Protein 7WWR (pdb70)

Sequence (72 aa):
PGPGPGKPGANGLSSSGERGPGPGPGPGPGPGKPGANGLSSGERGPGPGPGPGPGPGKPGANGLSGERGPGPGPG

Foldseek 3Di:
DDDDDDDDDDDDDDDDDDDDDDDD/DDDDDDDDDDDDDDDDDDDDDDDD/DDDDDDDDDDDDDDDDDDDDDDDD

Secondary structure (DSSP, 8-state):
---------PPPPPPPP-------/------PPPPPPPPP---------/------PPPPPPPPPPPP------

Organism: Homo sapiens (NCBI:txid9606)

B-factor: mean 10.16, std 7.44, range [2.16, 57.94]

Solvent-accessible surface area: 6053 Å² total

GO terms:
  GO:0005515 protein binding (F, IPI)
  GO:0048407 platelet-derived growth factor binding (F, IDA)
  GO:0005576 extracellular region (C, TAS)
  GO:0005788 endoplasmic reticulum lumen (C, TAS)
  GO:0031012 extracellular matrix (C, TAS)
  GO:0005576 extracellular region (C, HDA)
  GO:0031012 extracellular matrix (C, HDA)
  GO:0030020 extracellular matrix structural constituent conferring tensile strength (F, HDA)
  GO:0005586 collagen type III trimer (C, IDA)
  GO:0002020 protease binding (F, IPI)
  GO:0005576 extracellular region (C, IDA)
  GO:0042060 wound healing (P, IDA)
  GO:0009314 response to radiation (P, IDA)
  GO:0018149 peptide cross-linking (P, IDA)
  GO:0034097 response to cytokine (P, IDA)
  GO:0007160 cell-matrix adhesion (P, IDA)
  GO:0007179 transforming growth factor beta receptor signaling pathway (P, IDA)
  GO:0005178 integrin binding (F, IMP)
  GO:0005201 extracellular matrix structural constituent (F, IMP)
  GO:0031012 extracellular matrix (C, IMP)

Structure (mmCIF, N/CA/C/O backbone):
data_7WWR
#
_entry.id   7WWR
#
_cell.length_a   23.809
_cell.length_b   21.325
_cell.length_c   57.636
_cell.angle_alpha   90.000
_cell.angle_beta   93.651
_cell.angle_gamma   90.000
#
_symmetry.space_group_name_H-M   'P 1 21 1'
#
loop_
_entity.id
_entity.type
_entity.pdbx_description
1 polymer 'Collagen alpha-1(III) chain'
2 water water
#
loop_
_atom_site.group_PDB
_atom_site.id
_atom_site.type_symbol
_atom_site.label_atom_id
_atom_site.label_alt_id
_atom_site.label_comp_id
_atom_site.label_asym_id
_atom_site.label_entity_id
_atom_site.label_seq_id
_atom_site.pdbx_PDB_ins_code
_atom_site.Cartn_x
_atom_site.Cartn_y
_atom_site.Cartn_z
_atom_site.occupancy
_atom_site.B_iso_or_equiv
_atom_site.auth_seq_id
_atom_site.auth_comp_id
_atom_site.auth_asym_id
_a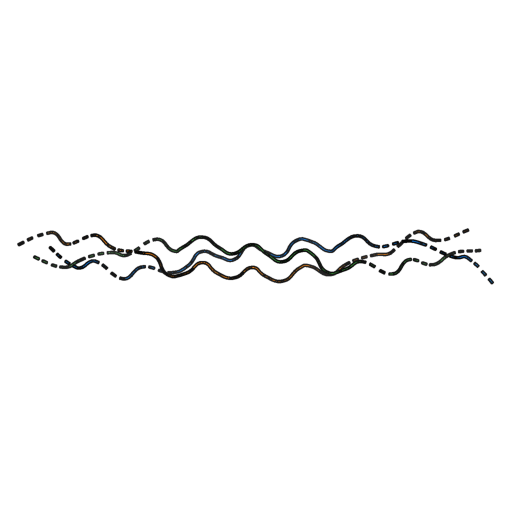tom_site.auth_atom_id
_atom_site.pdbx_PDB_model_num
ATOM 1 N N . PRO A 1 1 ? 24.637 4.745 -2.151 1.000 18.570 1 PRO A N 1
ATOM 2 C CA . PRO A 1 1 ? 24.021 4.279 -3.407 1.000 15.107 1 PRO A CA 1
ATOM 3 C C . PRO A 1 1 ? 22.584 4.756 -3.413 1.000 12.283 1 PRO A C 1
ATOM 4 O O . PRO A 1 1 ? 22.009 5.067 -2.381 1.000 13.329 1 PRO A O 1
ATOM 16 N N . GLY A 1 3 ? 18.551 5.080 -3.353 1.000 11.716 3 GLY A N 1
ATOM 17 C CA . GLY A 1 3 ? 17.504 4.288 -2.728 1.000 12.137 3 GLY A CA 1
ATOM 18 C C . GLY A 1 3 ? 16.706 3.521 -3.768 1.000 10.389 3 GLY A C 1
ATOM 19 O O . GLY A 1 3 ? 16.785 3.845 -4.942 1.000 11.628 3 GLY A O 1
ATOM 20 N N . PRO A 1 4 ? 15.916 2.490 -3.364 1.000 11.027 4 PRO A N 1
ATOM 21 C CA .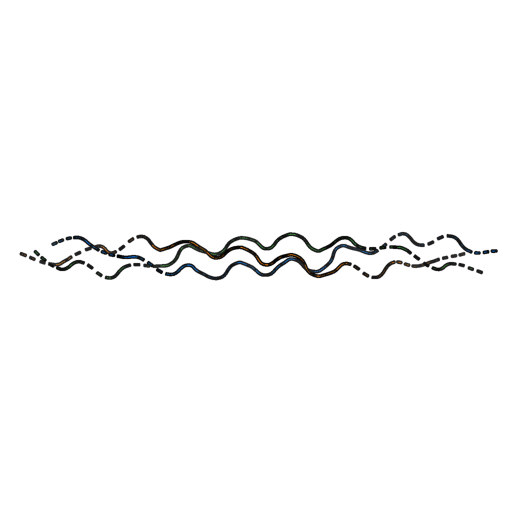 PRO A 1 4 ? 15.175 1.714 -4.351 1.000 10.955 4 PRO A CA 1
ATOM 22 C C . PRO A 1 4 ? 14.121 2.530 -5.067 1.000 9.196 4 PRO A C 1
ATOM 23 O O . PRO A 1 4 ? 13.581 3.515 -4.541 1.000 11.902 4 PRO A O 1
ATOM 35 N N . GLY A 1 6 ? 10.529 3.633 -6.540 1.000 8.776 6 GLY A N 1
ATOM 36 C CA . GLY A 1 6 ? 9.157 3.385 -6.167 1.000 10.116 6 GLY A CA 1
ATOM 37 C C . GLY A 1 6 ? 8.467 2.411 -7.125 1.000 8.735 6 GLY A C 1
ATOM 38 O O . GLY A 1 6 ? 9.022 1.904 -8.095 1.000 9.383 6 GLY A O 1
ATOM 39 N N . PRO A 1 7 ? 7.220 2.060 -6.831 1.000 9.409 7 PRO A N 1
ATOM 40 C CA . PRO A 1 7 ? 6.413 1.236 -7.729 1.000 10.096 7 PRO A CA 1
ATOM 41 C C . PRO A 1 7 ? 6.067 1.947 -9.045 1.000 7.980 7 PRO A C 1
ATOM 42 O O . PRO A 1 7 ? 6.200 3.178 -9.163 1.000 7.121 7 PRO A O 1
ATOM 54 N N . GLY A 1 9 ? 4.009 3.863 -11.972 1.000 7.423 9 GLY A N 1
ATOM 55 C CA . GLY A 1 9 ? 2.872 4.737 -12.021 1.000 7.905 9 GLY A CA 1
ATOM 56 C C . GLY A 1 9 ? 1.586 4.013 -12.408 1.000 7.890 9 GLY A C 1
ATOM 57 O O . GLY A 1 9 ? 1.618 2.806 -12.773 1.000 7.982 9 GLY A O 1
ATOM 58 N N . LYS A 1 10 ? 0.476 4.699 -12.227 1.000 7.427 10 LYS A N 1
ATOM 59 C CA . LYS A 1 10 ? -0.820 4.123 -12.588 1.000 6.685 10 LYS A CA 1
ATOM 60 C C . LYS A 1 10 ? -1.025 4.215 -14.098 1.000 6.039 10 LYS A C 1
ATOM 61 O O . LYS A 1 10 ? -0.357 4.993 -14.776 1.000 6.003 10 LYS A O 1
ATOM 67 N N . PRO A 1 11 ? -2.031 3.509 -14.629 1.000 5.382 11 PRO A N 1
ATOM 68 C CA . PRO A 1 11 ? -2.340 3.650 -16.058 1.000 4.524 11 PRO A CA 1
ATOM 69 C C . PRO A 1 11 ? -2.754 5.071 -16.418 1.000 4.591 11 PRO A C 1
ATOM 70 O O . PRO A 1 11 ? -3.326 5.792 -15.603 1.000 5.278 11 PRO A O 1
ATOM 74 N N . GLY A 1 12 ? -2.550 5.409 -17.673 1.000 4.461 12 GLY A N 1
ATOM 75 C CA . GLY A 1 12 ? -3.028 6.688 -18.232 1.000 5.098 12 GLY A CA 1
ATOM 76 C C . GLY A 1 12 ? -4.546 6.767 -18.333 1.000 4.645 12 GLY A C 1
ATOM 77 O O . GLY A 1 12 ? -5.278 5.864 -17.954 1.000 5.286 12 GLY A O 1
ATOM 78 N N . ALA A 1 13 ? -4.979 7.929 -18.722 1.000 4.730 13 ALA A N 1
ATOM 79 C CA . ALA A 1 13 ? -6.433 8.188 -18.891 1.000 4.999 13 ALA A CA 1
ATOM 80 C C . ALA A 1 13 ? -7.042 7.200 -19.898 1.000 3.765 13 ALA A C 1
ATOM 81 O O . ALA A 1 13 ? -6.411 6.844 -20.875 1.000 3.885 13 ALA A O 1
ATOM 83 N N . ASN A 1 14 ? -8.238 6.788 -19.639 1.000 3.951 14 ASN A N 1
ATOM 84 C CA . ASN A 1 14 ? -9.004 6.007 -20.643 1.000 3.964 14 ASN A CA 1
ATOM 85 C C . ASN A 1 14 ? -9.049 6.762 -21.972 1.000 3.500 14 ASN A C 1
ATOM 86 O O . ASN A 1 14 ? -9.192 7.970 -21.977 1.000 3.974 14 ASN A O 1
ATOM 91 N N . GLY A 1 15 ? -8.933 6.004 -23.029 1.000 3.093 15 GLY A N 1
ATOM 92 C CA . GLY A 1 15 ? -9.119 6.591 -24.369 1.000 2.673 15 GLY A CA 1
ATOM 93 C C . GLY A 1 15 ? -10.493 7.237 -24.579 1.000 2.864 15 GLY A C 1
ATOM 94 O O . GLY A 1 15 ? -11.483 6.840 -23.912 1.000 3.319 15 GLY A O 1
ATOM 95 N N . LEU A 1 16 ? -10.572 8.151 -25.521 1.000 2.529 16 LEU A N 1
ATOM 96 C CA . LEU A 1 16 ? -11.872 8.729 -25.912 1.000 2.933 16 LEU A CA 1
ATOM 97 C C . LEU A 1 16 ? -12.775 7.613 -26.394 1.000 2.689 16 LEU A C 1
ATOM 98 O O . LEU A 1 16 ? -12.325 6.686 -27.098 1.000 3.068 16 LEU A O 1
ATOM 103 N N . SER A 1 17 ? -14.065 7.802 -26.166 1.000 3.155 17 SER A N 1
ATOM 104 C CA A SER A 1 17 ? -15.142 7.046 -26.864 0.480 3.159 17 SER A CA 1
ATOM 105 C CA B SER A 1 17 ? -15.016 6.906 -26.861 0.220 3.226 17 SER A CA 1
ATOM 106 C CA C SER A 1 17 ? -15.065 6.954 -26.857 0.300 3.533 17 SER A CA 1
ATOM 107 C C . SER A 1 17 ? -15.033 7.265 -28.361 1.000 2.997 17 SER A C 1
ATOM 108 O O . SER A 1 17 ? -14.788 8.425 -28.753 1.000 3.228 17 SER A O 1
ATOM 115 N N . GLY A 1 18 ? -15.302 6.259 -29.159 1.000 3.351 18 GLY A N 1
ATOM 116 C CA . GLY A 1 18 ? -15.566 6.538 -30.572 1.000 3.405 18 GLY A C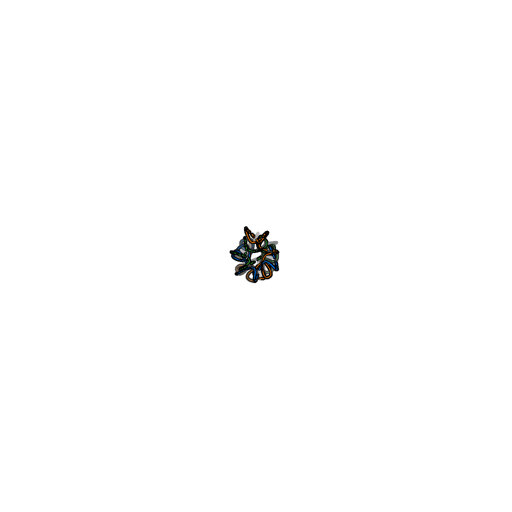A 1
ATOM 117 C C . GLY A 1 18 ? -16.754 7.512 -30.737 1.000 3.271 18 GLY A C 1
ATOM 118 O O . GLY A 1 18 ? -17.661 7.517 -29.887 1.000 3.880 18 GLY A O 1
ATOM 1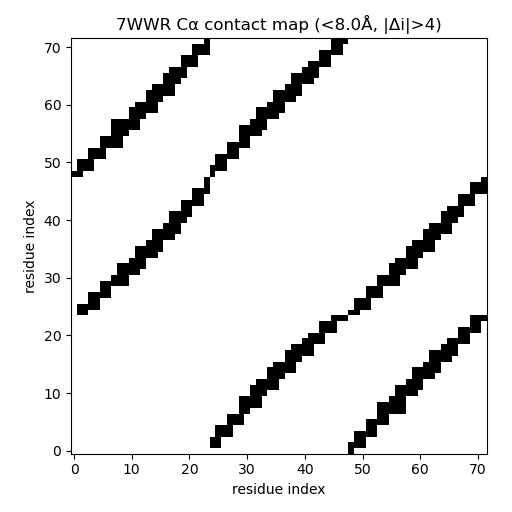19 N N . GLU A 1 19 ? -16.747 8.305 -31.782 1.000 3.195 19 GLU A N 1
ATOM 120 C CA . GLU A 1 19 ? -17.898 9.137 -32.177 1.000 3.406 19 GLU A CA 1
ATOM 121 C C . GLU A 1 19 ? -18.996 8.292 -32.815 1.000 3.667 19 GLU A C 1
ATOM 122 O O . GLU A 1 19 ? -18.807 7.118 -33.113 1.000 3.722 19 GLU A O 1
ATOM 128 N N . ARG A 1 20 ? -20.135 8.919 -32.973 1.000 3.772 20 ARG A N 1
ATOM 129 C CA . ARG A 1 20 ? -21.288 8.232 -33.591 1.000 3.936 20 ARG A CA 1
ATOM 130 C C . ARG A 1 20 ? -21.013 7.997 -35.083 1.000 3.520 20 ARG A C 1
ATOM 131 O O . ARG A 1 20 ? -20.354 8.799 -35.729 1.000 3.852 20 ARG A O 1
ATOM 139 N N . GLY A 1 21 ? -21.602 6.918 -35.601 1.000 3.307 21 GLY A N 1
ATOM 140 C CA . GLY A 1 21 ? -21.507 6.645 -37.030 1.000 4.016 21 GLY A CA 1
ATOM 141 C C . GLY A 1 21 ? -22.385 7.580 -37.852 1.000 4.808 21 GLY A C 1
ATOM 142 O O . GLY A 1 21 ? -23.193 8.377 -37.361 1.000 4.720 21 GLY A O 1
ATOM 143 N N . PRO A 1 22 ? -22.244 7.447 -39.179 1.000 6.052 22 PRO A N 1
ATOM 144 C CA . PRO A 1 22 ? -22.994 8.280 -40.133 1.000 7.152 22 PRO A CA 1
ATOM 145 C C . PRO A 1 22 ? -24.422 7.797 -40.349 1.000 7.392 22 PRO A C 1
ATOM 146 O O . PRO A 1 22 ? -24.750 6.656 -40.031 1.000 6.580 22 PRO A O 1
ATOM 158 N N . GLY A 1 24 ? -27.826 6.308 -41.951 1.000 5.150 24 GLY A N 1
ATOM 159 C CA . GLY A 1 24 ? -28.109 5.210 -42.847 1.000 7.120 24 GLY A CA 1
ATOM 160 C C . GLY A 1 24 ? -28.539 5.640 -44.237 1.000 8.178 24 GLY A C 1
ATOM 161 O O . GLY A 1 24 ? -28.822 6.802 -44.444 1.000 8.632 24 GLY A O 1
ATOM 162 N N . PRO A 1 25 ? -28.654 4.657 -45.170 1.000 11.791 25 PRO A N 1
ATOM 163 C CA . PRO A 1 25 ? -29.145 4.936 -46.523 1.000 12.321 25 PRO A CA 1
ATOM 164 C C . PRO A 1 25 ? -30.649 5.249 -46.492 1.000 12.126 25 PRO A C 1
ATOM 165 O O . PRO A 1 25 ? -31.357 4.868 -45.547 1.000 8.968 25 PRO A O 1
ATOM 177 N N . GLY A 1 27 ? -34.583 4.592 -47.160 1.000 8.090 27 GLY A N 1
ATOM 178 C CA . GLY A 1 27 ? -35.349 3.365 -47.216 1.000 8.296 27 GLY A CA 1
ATOM 179 C C . GLY A 1 27 ? -35.756 2.975 -48.627 1.000 9.355 27 GLY A C 1
ATOM 180 O O . GLY A 1 27 ? -35.510 3.659 -49.618 1.000 9.880 27 GLY A O 1
ATOM 181 N N . PRO A 1 28 ? -36.433 1.824 -48.729 1.000 9.299 28 PRO A N 1
ATOM 182 C CA . PRO A 1 28 ? -36.905 1.371 -5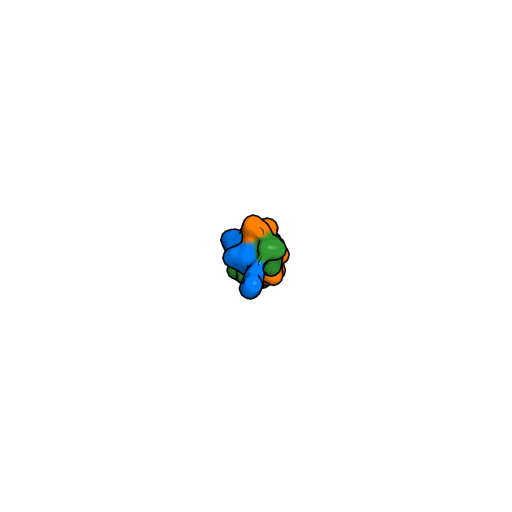0.029 1.000 9.885 28 PRO A CA 1
ATOM 183 C C . PRO A 1 28 ? -38.180 2.089 -50.390 1.000 10.565 28 PRO A C 1
ATOM 184 O O . PRO A 1 28 ? -38.770 2.821 -49.582 1.000 9.661 28 PRO A O 1
ATOM 196 N N . GLY A 1 30 ? -42.043 2.972 -51.216 1.000 10.403 30 GLY A N 1
ATOM 197 C CA . GLY A 1 30 ? -43.258 2.759 -50.447 1.000 12.276 30 GLY A CA 1
ATOM 198 C C . GLY A 1 30 ? -44.230 1.786 -51.088 1.000 13.324 30 GLY A C 1
ATOM 199 O O . GLY A 1 30 ? -45.312 1.564 -50.468 1.000 14.660 30 GLY A O 1
ATOM 201 N N . PRO B 1 1 ? 15.361 6.235 1.206 1.000 14.996 1 PRO B N 1
ATOM 202 C CA . PRO B 1 1 ? 14.330 5.185 1.340 1.000 16.471 1 PRO B CA 1
ATOM 203 C C . PRO B 1 1 ? 13.756 4.927 -0.054 1.000 13.657 1 PRO B C 1
ATOM 204 O O . PRO B 1 1 ? 14.221 5.544 -1.000 1.000 12.810 1 PRO B O 1
ATOM 216 N N . GLY B 1 3 ? 11.632 5.249 -3.398 1.000 11.803 3 GLY B N 1
ATOM 217 C CA . GLY B 1 3 ? 11.039 6.436 -3.976 1.000 12.001 3 GLY B CA 1
ATOM 218 C C . GLY B 1 3 ? 9.530 6.322 -4.161 1.000 10.544 3 GLY B C 1
ATOM 219 O O . GLY B 1 3 ? 8.868 5.339 -3.822 1.000 11.275 3 GLY B O 1
ATOM 220 N N . PRO B 1 4 ? 8.961 7.410 -4.681 1.000 10.412 4 PRO B N 1
ATOM 221 C CA . PRO B 1 4 ? 7.509 7.474 -4.776 1.000 10.492 4 PRO B CA 1
ATOM 222 C C . PRO B 1 4 ? 7.047 6.751 -6.048 1.000 10.133 4 PRO B C 1
ATOM 223 O O . PRO B 1 4 ? 7.903 6.336 -6.838 1.000 10.405 4 PRO B O 1
ATOM 235 N N . GLY B 1 6 ? 5.862 6.009 -9.774 1.000 8.532 6 GLY B N 1
ATOM 236 C CA . GLY B 1 6 ? 6.140 6.665 -11.050 1.000 7.371 6 GLY B CA 1
ATOM 237 C C . GLY B 1 6 ? 5.002 7.568 -11.558 1.000 6.526 6 GLY B C 1
ATOM 238 O O . GLY B 1 6 ? 3.858 7.613 -11.040 1.000 7.203 6 GLY B O 1
ATOM 239 N N . PRO B 1 7 ? 5.295 8.365 -12.611 1.000 7.613 7 PRO B N 1
ATOM 240 C CA . PRO B 1 7 ? 4.302 9.258 -13.216 1.000 7.921 7 PRO B CA 1
ATOM 241 C C . PRO B 1 7 ? 3.242 8.408 -13.934 1.000 6.893 7 PRO B C 1
ATOM 242 O O . PRO B 1 7 ? 3.451 7.216 -14.248 1.000 6.508 7 PRO B O 1
ATOM 254 N N . GLY B 1 9 ? 0.741 6.870 -16.759 1.000 6.528 9 GLY B N 1
ATOM 255 C CA . GLY B 1 9 ? 1.020 6.539 -18.166 1.000 6.475 9 GLY B CA 1
ATOM 256 C C . GLY B 1 9 ? 0.309 7.456 -19.181 1.000 5.644 9 GLY B C 1
ATOM 257 O O . GLY B 1 9 ? -0.479 8.355 -18.810 1.000 5.555 9 GLY B O 1
ATOM 258 N N . LYS B 1 10 ? 0.611 7.268 -20.460 1.000 4.997 10 LYS B N 1
ATOM 259 C CA . LYS B 1 10 ? 0.044 8.118 -21.522 1.000 4.513 10 LYS B CA 1
ATOM 260 C C . LYS B 1 10 ? -1.431 7.813 -21.688 1.000 3.974 10 LYS B C 1
ATOM 261 O O . LYS B 1 10 ? -1.941 6.729 -21.332 1.000 3.927 10 LYS B O 1
ATOM 267 N N . PRO B 1 11 ? -2.187 8.770 -22.275 1.000 3.969 11 PRO B N 1
ATOM 268 C CA . PRO B 1 11 ? -3.581 8.489 -22.560 1.000 3.808 11 PRO B CA 1
ATOM 269 C C . PRO B 1 11 ? -3.739 7.280 -23.511 1.000 3.096 11 PRO B C 1
ATOM 270 O O . PRO B 1 11 ? -2.967 7.026 -24.393 1.000 3.529 11 PRO B O 1
ATOM 274 N N . GLY B 1 12 ? -4.838 6.610 -23.303 1.000 3.301 12 GLY B N 1
ATOM 275 C CA . GLY B 1 12 ? -5.254 5.450 -24.113 1.000 3.234 12 GLY B CA 1
ATOM 276 C C . GLY B 1 12 ? -5.655 5.844 -25.546 1.000 3.279 12 GLY B C 1
ATOM 277 O O . GLY B 1 12 ? -5.805 7.027 -25.897 1.000 2.904 12 GLY B O 1
ATOM 278 N N . ALA B 1 13 ? -5.675 4.834 -26.382 1.000 2.978 13 ALA B N 1
ATOM 279 C CA . ALA B 1 13 ? -6.030 4.981 -27.815 1.000 2.931 13 ALA B CA 1
ATOM 280 C C . ALA B 1 13 ? -7.486 5.402 -27.978 1.000 2.597 13 ALA B C 1
ATOM 281 O O . ALA B 1 13 ? -8.389 4.977 -27.219 1.000 2.760 13 ALA B O 1
ATOM 283 N N . ASN B 1 14 ? -7.728 6.195 -29.008 1.000 2.349 14 ASN B N 1
ATOM 284 C CA . ASN B 1 14 ? -9.113 6.568 -29.379 1.000 2.158 14 ASN B CA 1
ATOM 285 C C . ASN B 1 14 ? -9.947 5.340 -29.718 1.000 2.624 14 ASN B C 1
ATOM 286 O O . ASN B 1 14 ? -9.550 4.498 -30.502 1.000 3.631 14 ASN B O 1
ATOM 291 N N . GLY B 1 15 ? -11.156 5.340 -29.185 1.000 2.530 15 GLY B N 1
ATOM 292 C CA . GLY B 1 15 ? -12.151 4.361 -29.604 1.000 2.245 15 GLY B CA 1
ATOM 293 C C . GLY B 1 15 ? -12.545 4.535 -31.048 1.000 2.646 15 GLY B C 1
ATOM 294 O O . GLY B 1 15 ? -12.484 5.660 -31.578 1.000 3.361 15 GLY B O 1
ATOM 295 N N . LEU B 1 16 ? -12.996 3.422 -31.640 1.000 2.530 16 LEU B N 1
ATOM 296 C CA . LEU B 1 16 ? -13.408 3.428 -33.039 1.000 2.646 16 LEU B CA 1
ATOM 297 C C . LEU B 1 16 ? -14.814 4.011 -33.181 1.000 2.794 16 LEU B C 1
ATOM 298 O O . LEU B 1 16 ? -15.722 3.763 -32.395 1.000 2.782 16 LEU B O 1
ATOM 303 N N . SER B 1 17 ? -15.012 4.699 -34.278 1.000 3.206 17 SER B N 1
ATOM 304 C CA A SER B 1 17 ? -16.343 5.265 -34.598 0.340 3.805 17 SER B CA 1
ATOM 305 C CA B SER B 1 17 ? -16.336 5.252 -34.664 0.660 3.909 17 SER B CA 1
ATOM 306 C C . SER B 1 17 ? -17.398 4.163 -34.702 1.000 3.481 17 SER B C 1
ATOM 307 O O . SER B 1 17 ? -17.105 3.018 -35.071 1.000 3.862 17 SER B O 1
ATOM 312 N N . GLY B 1 18 ? -18.622 4.556 -34.388 1.000 3.406 18 GLY B N 1
ATOM 313 C CA . GLY B 1 18 ? -19.784 3.721 -34.723 1.000 2.670 18 GLY B CA 1
ATOM 314 C C . GLY B 1 18 ? -19.882 3.552 -36.233 1.000 3.530 18 GLY B C 1
ATOM 315 O O . GLY B 1 18 ? -19.329 4.333 -37.024 1.000 4.928 18 GLY B O 1
ATOM 316 N N . GLU B 1 19 ? -20.635 2.556 -36.628 1.000 3.873 19 GLU B N 1
ATOM 317 C CA . GLU B 1 19 ? -20.856 2.251 -38.044 1.000 4.438 19 GLU B CA 1
ATOM 318 C C . GLU B 1 19 ? -22.088 2.959 -38.579 1.000 4.327 19 GLU B C 1
ATOM 319 O O . GLU B 1 19 ? -22.870 3.570 -37.821 1.000 4.591 19 GLU B O 1
ATOM 325 N N . ARG B 1 20 ? -22.290 2.822 -39.877 1.000 5.228 20 ARG B N 1
ATOM 326 C CA . ARG B 1 20 ? -23.440 3.421 -40.573 1.000 6.278 20 ARG B CA 1
ATOM 327 C C . ARG B 1 20 ? -24.767 2.949 -39.972 1.000 5.064 20 ARG B C 1
ATOM 328 O O . ARG B 1 20 ? -24.935 1.772 -39.650 1.000 4.700 20 ARG B O 1
ATOM 336 N N . GLY B 1 21 ? -25.708 3.870 -39.920 1.000 4.961 21 GLY B N 1
ATOM 337 C CA . GLY B 1 21 ? -27.069 3.578 -39.437 1.000 6.096 21 GLY B CA 1
ATOM 338 C C . GLY B 1 21 ? -27.857 2.643 -40.350 1.000 5.487 21 GLY B C 1
ATOM 339 O O . GLY B 1 21 ? -27.469 2.322 -41.475 1.000 7.076 21 GLY B O 1
ATOM 340 N N . PRO B 1 22 ? -28.997 2.179 -39.791 1.000 5.846 22 PRO B N 1
ATOM 341 C CA . PRO B 1 22 ? -29.900 1.342 -40.547 1.000 6.473 22 PRO B CA 1
ATOM 342 C C . PRO B 1 22 ? -30.528 2.103 -41.712 1.000 6.204 22 PRO B C 1
ATOM 343 O O . PRO B 1 22 ? -30.569 3.334 -41.711 1.000 5.488 22 PRO B O 1
ATOM 355 N N . GLY B 1 24 ? -33.472 3.847 -43.806 1.000 6.843 24 GLY B N 1
ATOM 356 C CA . GLY B 1 24 ? -34.693 4.476 -43.399 1.000 5.471 24 GLY B CA 1
ATOM 357 C C . GLY B 1 24 ? -35.900 3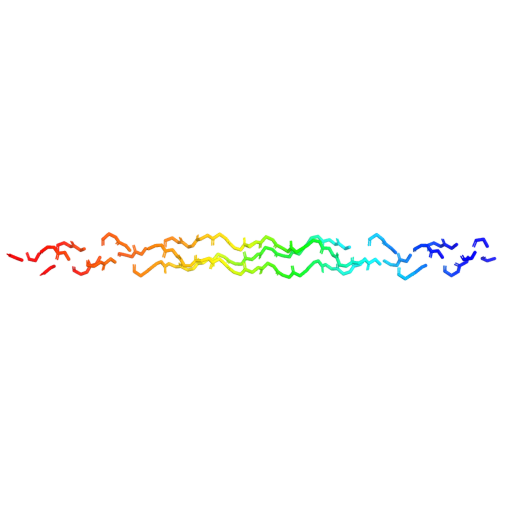.556 -43.654 1.000 5.376 24 GLY B C 1
ATOM 358 O O . GLY B 1 24 ? -35.803 2.454 -44.264 1.000 5.917 24 GLY B O 1
ATOM 359 N N . PRO B 1 25 ? -37.084 3.966 -43.163 1.000 6.225 25 PRO B N 1
ATOM 360 C CA . PRO B 1 25 ? -38.320 3.222 -43.426 1.000 6.523 25 PRO B CA 1
ATOM 361 C C . PRO B 1 25 ? -38.742 3.325 -44.881 1.000 5.969 25 PRO B C 1
ATOM 362 O O . PRO B 1 25 ? -38.263 4.192 -45.615 1.000 7.334 25 PRO B O 1
ATOM 374 N N . GLY B 1 27 ? -40.850 4.386 -48.057 1.000 7.565 27 GLY B N 1
ATOM 375 C CA . GLY B 1 27 ? -41.492 5.634 -48.398 1.000 8.885 27 GLY B CA 1
ATOM 376 C C . GLY B 1 27 ? -43.002 5.515 -48.260 1.000 9.145 27 GLY B C 1
ATOM 377 O O . GLY B 1 27 ? -43.562 4.483 -47.837 1.000 9.878 27 GLY B O 1
ATOM 378 N N . PRO B 1 28 ? -43.687 6.632 -48.586 1.000 9.974 28 PRO B N 1
ATOM 379 C CA . PRO B 1 28 ? -45.119 6.682 -48.538 1.000 8.731 28 PRO B CA 1
ATOM 380 C C . PRO B 1 28 ? -45.772 5.821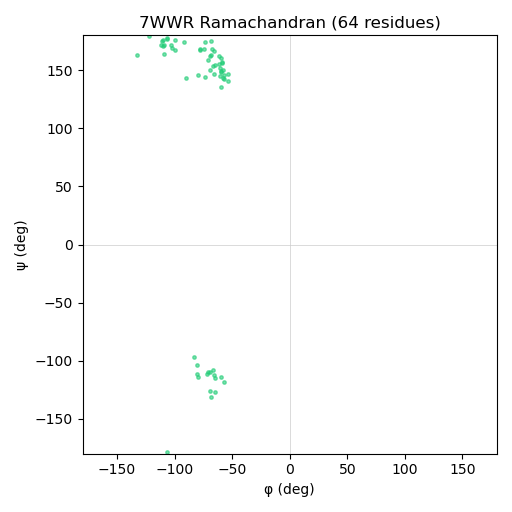 -49.582 1.000 8.584 28 PRO B C 1
ATOM 381 O O . PRO B 1 28 ? -45.157 5.476 -50.590 1.000 10.474 28 PRO B O 1
ATOM 393 N N . GLY B 1 30 ? -48.076 4.211 -52.643 1.000 17.336 30 GLY B N 1
ATOM 394 C CA . GLY B 1 30 ? -48.216 4.464 -54.060 1.000 21.887 30 GLY B CA 1
ATOM 395 C C . GLY B 1 30 ? -49.577 5.063 -54.401 1.000 19.686 30 GLY B C 1
ATOM 396 O O . GLY B 1 30 ? -50.458 5.274 -53.513 1.000 21.232 30 GLY B O 1
ATOM 398 N N . PRO C 1 1 ? 19.414 7.265 0.592 1.000 12.808 1 PRO C N 1
ATOM 399 C CA . PRO C 1 1 ? 18.944 8.555 0.057 1.000 15.456 1 PRO C CA 1
ATOM 400 C C . PRO C 1 1 ? 17.539 8.356 -0.493 1.000 16.355 1 PRO C C 1
ATOM 401 O O . PRO C 1 1 ? 17.129 7.212 -0.718 1.000 15.100 1 PRO C O 1
ATOM 413 N N . GLY C 1 3 ? 14.854 7.567 -2.893 1.000 12.846 3 GLY C N 1
ATOM 414 C CA . GLY C 1 3 ? 14.903 6.807 -4.134 1.000 12.067 3 GLY C CA 1
ATOM 415 C C . GLY C 1 3 ? 14.192 7.524 -5.269 1.000 10.739 3 GLY C C 1
ATOM 416 O O . GLY C 1 3 ? 13.452 8.490 -5.090 1.000 12.625 3 GLY C O 1
ATOM 417 N N . PRO C 1 4 ? 14.475 7.089 -6.492 1.000 10.875 4 PRO C N 1
ATOM 418 C CA . PRO C 1 4 ? 13.828 7.721 -7.641 1.000 10.781 4 PRO C CA 1
ATOM 419 C C . PRO C 1 4 ? 12.368 7.320 -7.699 1.000 8.347 4 PRO C C 1
ATOM 420 O O . PRO C 1 4 ? 11.961 6.283 -7.177 1.000 9.440 4 PRO C O 1
ATOM 432 N N . GLY C 1 6 ? 9.276 5.457 -9.296 1.000 7.713 6 GLY C N 1
ATOM 433 C CA . GLY C 1 6 ? 9.142 4.270 -10.151 1.000 8.388 6 GLY C CA 1
ATOM 434 C C . GLY C 1 6 ? 8.940 4.536 -11.637 1.000 7.765 6 GLY C C 1
ATOM 435 O O . GLY C 1 6 ? 8.856 5.669 -12.096 1.000 8.479 6 GLY C O 1
ATOM 436 N N . PRO C 1 7 ? 8.907 3.433 -12.375 1.000 7.635 7 PRO C N 1
ATOM 437 C CA . PRO C 1 7 ? 8.687 3.514 -13.820 1.000 6.654 7 PRO C CA 1
ATOM 438 C C . PRO C 1 7 ? 7.386 4.225 -14.156 1.000 6.093 7 PRO C C 1
ATOM 439 O O . PRO C 1 7 ? 6.437 4.186 -13.387 1.000 7.146 7 PRO C O 1
ATOM 451 N N . GLY C 1 9 ? 3.699 4.652 -15.665 1.000 6.737 9 GLY C N 1
ATOM 452 C CA . GLY C 1 9 ? 2.678 3.638 -15.818 1.000 5.859 9 GLY C CA 1
ATOM 453 C C . GLY C 1 9 ? 2.401 3.246 -17.283 1.000 5.592 9 GLY C C 1
ATOM 454 O O . GLY C 1 9 ? 2.943 3.854 -18.204 1.000 6.441 9 GLY C O 1
ATOM 455 N N . LYS C 1 10 ? 1.622 2.214 -17.458 1.000 5.612 10 LYS C N 1
ATOM 456 C CA . LYS C 1 10 ? 1.176 1.745 -18.797 1.000 4.723 10 LYS C CA 1
ATOM 457 C C . LYS C 1 10 ? 0.222 2.748 -19.418 1.000 4.141 10 LYS C C 1
ATOM 458 O O . LYS C 1 10 ? -0.372 3.587 -18.735 1.000 4.546 10 LYS C O 1
ATOM 464 N N . PRO C 1 11 ? 0.009 2.637 -20.752 1.000 4.434 11 PRO C N 1
ATOM 465 C CA . PRO C 1 11 ? -0.991 3.472 -21.413 1.000 4.029 11 PRO C CA 1
ATOM 466 C C . PRO C 1 11 ? -2.380 3.237 -20.801 1.000 3.769 11 PRO C C 1
ATOM 467 O O . PRO C 1 11 ? -2.688 2.153 -20.314 1.000 4.494 11 PRO C O 1
ATOM 471 N N . GLY C 1 12 ? -3.248 4.224 -20.941 1.000 3.810 12 GLY C N 1
ATOM 472 C CA . GLY C 1 12 ? -4.630 4.035 -20.591 1.000 3.359 12 GLY C CA 1
ATOM 473 C C . GLY C 1 12 ? -5.320 2.937 -21.357 1.000 3.337 12 GLY C C 1
ATOM 474 O O . GLY C 1 12 ? -4.889 2.540 -22.434 1.000 3.691 12 GLY C O 1
ATOM 475 N N . ALA C 1 13 ? -6.406 2.495 -20.790 1.000 3.525 13 ALA C N 1
ATOM 476 C CA . ALA C 1 13 ? -7.347 1.561 -21.438 1.000 3.494 13 ALA C CA 1
ATOM 477 C C . ALA C 1 13 ? -7.787 2.104 -22.787 1.000 2.557 13 ALA C C 1
ATOM 478 O O . ALA C 1 13 ? -7.955 3.284 -22.955 1.000 2.977 13 ALA C O 1
ATOM 480 N N . ASN C 1 14 ? -8.015 1.181 -23.689 1.000 2.295 14 ASN C N 1
ATOM 481 C CA . ASN C 1 14 ? -8.513 1.544 -25.017 1.000 2.755 14 ASN C CA 1
ATOM 482 C C . ASN C 1 14 ? -9.879 2.239 -24.867 1.000 2.822 14 ASN C C 1
ATOM 483 O O . ASN C 1 14 ? -10.752 1.842 -24.070 1.000 3.156 14 ASN C O 1
ATOM 488 N N . GLY C 1 15 ? -10.093 3.211 -25.752 1.000 3.020 15 GLY C N 1
ATOM 489 C CA . GLY C 1 15 ? -11.430 3.801 -25.893 1.000 3.024 15 GLY C CA 1
ATOM 490 C C . GLY C 1 15 ? -12.471 2.804 -26.305 1.000 2.802 15 GLY C C 1
ATOM 491 O O . GLY C 1 15 ? -12.187 1.853 -27.037 1.000 2.787 15 GLY C O 1
ATOM 492 N N . LEU C 1 16 ? -13.712 3.069 -25.910 1.000 2.594 16 LEU C N 1
ATOM 493 C CA . LEU C 1 16 ? -14.852 2.204 -26.261 1.000 2.760 16 LEU C CA 1
ATOM 494 C C . LEU C 1 16 ? -15.450 2.702 -27.569 1.000 2.470 16 LEU C C 1
ATOM 495 O O . LEU C 1 16 ? -15.548 3.891 -27.788 1.000 3.881 16 LEU C O 1
ATOM 500 N N . SER C 1 17 ? -15.889 1.752 -28.384 1.000 2.826 17 SER C N 1
ATOM 501 C CA . SER C 1 17 ? -16.413 2.105 -29.690 1.000 3.476 17 SER C CA 1
ATOM 502 C C . SER C 1 17 ? -17.719 2.905 -29.582 1.000 3.506 17 SER C C 1
ATOM 503 O O . SER C 1 17 ? -18.489 2.787 -28.610 1.000 4.508 17 SER C O 1
ATOM 506 N N . GLY C 1 18 ? -17.967 3.715 -30.608 1.000 3.458 18 GLY C N 1
ATOM 507 C CA . GLY C 1 18 ? -19.125 4.626 -30.689 1.000 3.445 18 GLY C CA 1
ATOM 508 C C . GLY C 1 18 ? -20.442 3.953 -31.050 1.000 3.113 18 GLY C C 1
ATOM 509 O O . GLY C 1 18 ? -20.516 2.834 -31.535 1.000 3.471 18 GLY C O 1
ATOM 510 N N . GLU C 1 19 ? -21.484 4.746 -30.878 1.000 3.351 19 GLU C N 1
ATOM 511 C CA . GLU C 1 19 ? -22.869 4.347 -31.186 1.000 3.294 19 GLU C CA 1
ATOM 512 C C . GLU C 1 19 ? -23.078 4.320 -32.704 1.000 3.008 19 GLU C C 1
ATOM 513 O O . GLU C 1 19 ? -22.556 5.174 -33.455 1.000 3.792 19 GLU C O 1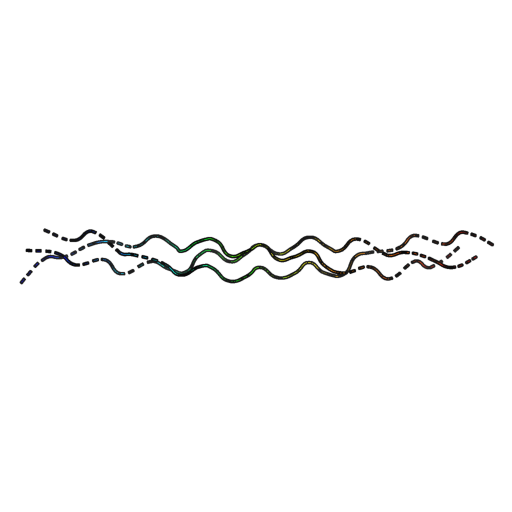
ATOM 519 N N . ARG C 1 20 ? -23.885 3.368 -33.143 1.000 2.852 20 ARG C N 1
ATOM 520 C CA . ARG C 1 20 ? -24.293 3.307 -34.555 1.000 2.692 20 ARG C CA 1
ATOM 521 C C . ARG C 1 20 ? -24.971 4.635 -34.914 1.000 2.938 20 ARG C C 1
ATOM 522 O O . ARG C 1 20 ? -25.723 5.189 -34.133 1.000 3.356 20 ARG C O 1
ATOM 530 N N . GLY C 1 21 ? -24.765 5.043 -36.161 1.000 3.485 21 GLY C N 1
ATOM 531 C CA . GLY C 1 21 ? -25.453 6.216 -36.715 1.000 3.698 21 GLY C CA 1
ATOM 532 C C . GLY C 1 21 ? -26.956 6.008 -36.839 1.000 3.478 21 GLY C C 1
ATOM 533 O O . GLY C 1 21 ? -27.480 4.911 -36.698 1.000 3.667 21 GLY C O 1
ATOM 534 N N . PRO C 1 22 ? -27.694 7.107 -37.073 1.000 3.515 22 PRO C N 1
ATOM 535 C CA . PRO C 1 22 ? -29.153 7.046 -36.992 1.000 4.207 22 PRO C CA 1
ATOM 536 C C . PRO C 1 22 ? -29.754 6.458 -38.259 1.000 3.344 22 PRO C C 1
ATOM 537 O O . PRO C 1 22 ? -29.122 6.341 -39.303 1.000 3.607 22 PRO C O 1
ATOM 549 N N . GLY C 1 24 ? -31.567 6.078 -41.752 1.000 5.172 24 GLY C N 1
ATOM 550 C CA . GLY C 1 24 ? -31.616 6.897 -42.937 1.000 5.800 24 GLY C CA 1
ATOM 551 C C . GLY C 1 24 ? -32.976 7.520 -43.199 1.000 6.739 24 GLY C C 1
ATOM 552 O O . GLY C 1 24 ? -33.957 7.234 -42.492 1.000 6.817 24 GLY C O 1
ATOM 553 N N . PRO C 1 25 ? -33.020 8.425 -44.202 1.000 7.066 25 PRO C N 1
ATOM 554 C CA . PRO C 1 25 ? -34.268 9.073 -44.595 1.000 7.206 25 PRO C CA 1
ATOM 555 C C . PRO C 1 25 ? -35.314 8.070 -45.049 1.000 6.796 25 PRO C C 1
ATOM 556 O O . PRO C 1 25 ? -35.002 6.965 -45.481 1.000 7.216 25 PRO C O 1
ATOM 568 N N . GLY C 1 27 ? -37.763 6.244 -47.602 1.000 7.285 27 GLY C N 1
ATOM 569 C CA . GLY C 1 27 ? -37.619 5.920 -49.015 1.000 6.871 27 GLY C CA 1
ATOM 570 C C . GLY C 1 27 ? -38.526 6.753 -49.916 1.000 7.931 27 GLY C C 1
ATOM 571 O O . GLY C 1 27 ? -39.348 7.555 -49.446 1.000 8.078 27 GLY C O 1
ATOM 572 N N . PRO C 1 28 ? -38.386 6.560 -51.252 1.000 8.094 28 PRO C N 1
ATOM 573 C CA . PRO C 1 28 ? -39.224 7.256 -52.232 1.000 8.257 28 PRO C CA 1
ATOM 574 C C . PRO C 1 28 ? -40.680 6.836 -52.114 1.000 9.070 28 PRO C C 1
ATOM 575 O O . PRO C 1 28 ? -40.998 5.731 -51.688 1.000 8.609 28 PRO C O 1
ATOM 587 N N . GLY C 1 30 ? -44.120 5.232 -53.171 1.000 11.346 30 GLY C N 1
ATOM 588 C CA . GLY C 1 30 ? -44.473 3.980 -53.839 1.000 11.878 30 GLY C CA 1
ATOM 589 C C . GLY C 1 30 ? -44.920 4.184 -55.281 1.000 12.000 30 GLY C C 1
ATOM 590 O O . GLY C 1 30 ? -45.227 5.367 -55.645 1.000 13.644 30 GLY C O 1
#

InterPro domains:
  IPR000885 Fibrillar collagen, C-terminal [PF01410] (1231-1465)
  IPR000885 Fibrillar collagen, C-terminal [PS51461] (1232-1466)
  IPR000885 Fibrillar collagen, C-terminal [SM00038] (1231-1466)
  IPR001007 VWFC domain [PF00093] (32-88)
  IPR001007 VWFC domain [PS01208] (50-88)
  IPR001007 VWFC domain [PS50184] (30-89)
  IPR001007 VWFC domain [SM00214] (32-88)
  IPR008160 Collagen triple helix repeat [PF01391] (474-532)
  IPR008160 Collagen triple helix repeat [PF01391] (534-592)
  IPR008160 Collagen triple helix repeat [PF01391] (958-1015)
  IPR008160 Collagen triple helix repeat [PF01391] (1077-1135)
  IPR008160 Collagen triple helix repeat [PF01391] (1137-1195)
  IPR050149 Collagen superfamily [PTHR24023] (837-1212)

Radius of gyration: 23.5 Å; Cα contacts (8 Å, |Δi|>4): 245; chains: 3; bounding box: 72×8×55 Å